Protein AF-A0A8J7QEZ9-F1 (afdb_monomer)

Structure (mmCIF, N/CA/C/O backbone):
data_AF-A0A8J7QEZ9-F1
#
_entry.id   AF-A0A8J7QEZ9-F1
#
loop_
_atom_site.group_PDB
_atom_site.id
_atom_site.type_symbol
_atom_site.label_atom_id
_atom_site.label_alt_id
_atom_site.label_comp_id
_atom_site.label_asym_id
_atom_site.label_entity_id
_atom_site.label_seq_id
_atom_site.pdbx_PDB_ins_code
_atom_site.Cartn_x
_atom_site.Cartn_y
_atom_site.Cartn_z
_atom_site.occupancy
_atom_site.B_iso_or_equiv
_atom_site.auth_seq_id
_atom_site.auth_comp_id
_atom_site.auth_asym_id
_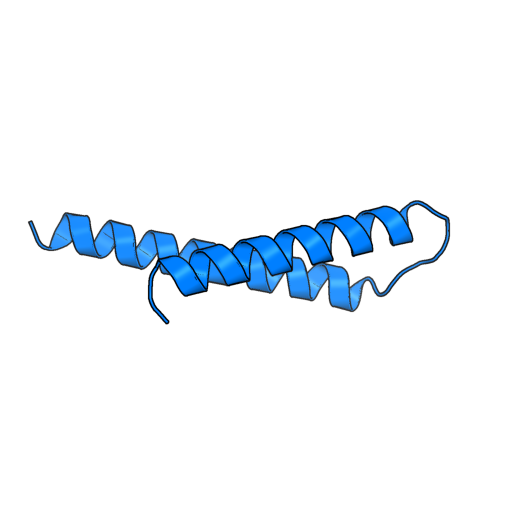atom_site.auth_atom_id
_atom_site.pdbx_PDB_model_num
ATOM 1 N N . MET A 1 1 ? 0.122 -7.669 16.837 1.00 64.38 1 MET A N 1
ATOM 2 C CA . MET A 1 1 ? 0.301 -6.549 15.895 1.00 64.38 1 MET A CA 1
ATOM 3 C C . MET A 1 1 ? -0.577 -5.429 16.382 1.00 64.38 1 MET A C 1
ATOM 5 O O . MET A 1 1 ? -1.796 -5.471 16.191 1.00 64.38 1 MET A O 1
ATOM 9 N N . ASP A 1 2 ? 0.053 -4.486 17.059 1.00 87.38 2 ASP A N 1
ATOM 10 C CA . ASP A 1 2 ? -0.627 -3.308 17.571 1.00 87.38 2 ASP A CA 1
ATOM 11 C C . ASP A 1 2 ? -0.828 -2.294 16.438 1.00 87.38 2 ASP A C 1
ATOM 13 O O . ASP A 1 2 ? -0.317 -2.457 15.327 1.00 87.38 2 ASP A O 1
ATOM 17 N N . GLU A 1 3 ? -1.621 -1.250 16.679 1.00 87.75 3 GLU A N 1
ATOM 18 C CA . GLU A 1 3 ? -1.939 -0.235 15.662 1.00 87.75 3 GLU A CA 1
ATOM 19 C C . GLU A 1 3 ? -0.674 0.388 15.049 1.00 87.75 3 GLU A C 1
ATOM 21 O O . GLU A 1 3 ? -0.604 0.622 13.840 1.00 87.75 3 GLU A O 1
ATOM 26 N N . LYS A 1 4 ? 0.353 0.603 15.878 1.00 90.56 4 LYS A N 1
ATOM 27 C CA . LYS A 1 4 ? 1.654 1.117 15.452 1.00 90.56 4 LYS A CA 1
ATOM 28 C C . LYS A 1 4 ? 2.339 0.173 14.459 1.00 90.56 4 LYS A C 1
ATOM 30 O O . LYS A 1 4 ? 2.712 0.623 13.379 1.00 90.56 4 LYS A O 1
ATOM 35 N N . ASP A 1 5 ? 2.413 -1.120 14.769 1.00 91.69 5 ASP A N 1
ATOM 36 C CA . ASP A 1 5 ? 3.037 -2.120 13.893 1.00 91.69 5 ASP A CA 1
ATOM 37 C C . ASP A 1 5 ? 2.334 -2.190 12.530 1.00 91.69 5 ASP A C 1
ATOM 39 O O . ASP A 1 5 ? 2.969 -2.319 11.483 1.00 91.69 5 ASP A O 1
ATOM 43 N N . ARG A 1 6 ? 0.996 -2.082 12.519 1.00 89.75 6 ARG A N 1
ATOM 44 C CA . ARG A 1 6 ? 0.209 -2.092 11.275 1.00 89.75 6 ARG A CA 1
ATOM 45 C C . ARG A 1 6 ? 0.456 -0.837 10.442 1.00 89.75 6 ARG A C 1
ATOM 47 O O . ARG A 1 6 ? 0.544 -0.927 9.217 1.00 89.75 6 ARG A O 1
ATOM 54 N N . LYS A 1 7 ? 0.607 0.322 11.091 1.00 92.19 7 LYS A N 1
ATOM 55 C CA . LYS A 1 7 ? 0.967 1.586 10.433 1.00 92.19 7 LYS A CA 1
ATOM 56 C C . LYS A 1 7 ? 2.375 1.542 9.847 1.00 92.19 7 LYS A C 1
ATOM 58 O O . LYS A 1 7 ? 2.544 1.946 8.698 1.00 92.19 7 LYS A O 1
ATOM 63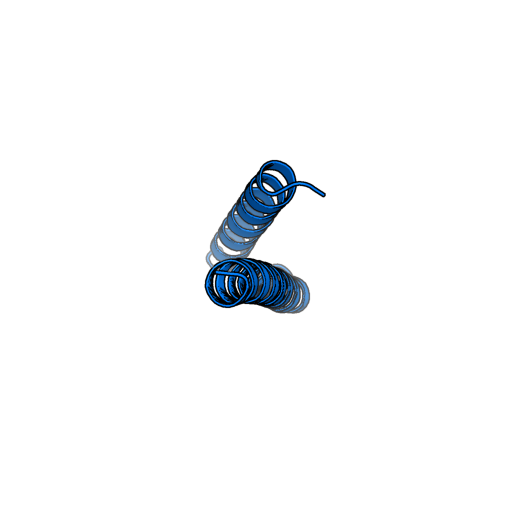 N N . GLU A 1 8 ? 3.353 1.026 10.586 1.00 95.56 8 GLU A N 1
ATOM 64 C CA . GLU A 1 8 ? 4.726 0.846 10.096 1.00 95.56 8 GLU A CA 1
ATOM 65 C C . GLU A 1 8 ? 4.750 -0.100 8.891 1.00 95.56 8 GLU A C 1
ATOM 67 O O . GLU A 1 8 ? 5.229 0.273 7.818 1.00 95.56 8 GLU A O 1
ATOM 72 N N . ARG A 1 9 ? 4.082 -1.255 8.991 1.00 94.62 9 ARG A N 1
ATOM 73 C CA . ARG A 1 9 ? 3.990 -2.210 7.880 1.0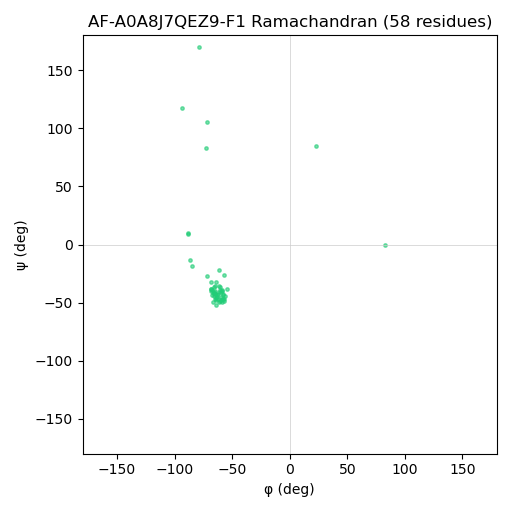0 94.62 9 ARG A CA 1
ATOM 74 C C . ARG A 1 9 ? 3.305 -1.630 6.640 1.00 94.62 9 ARG A C 1
ATOM 76 O O . ARG A 1 9 ? 3.699 -1.916 5.509 1.00 94.62 9 ARG A O 1
ATOM 83 N N . LEU A 1 10 ? 2.286 -0.791 6.823 1.00 95.38 10 LEU A N 1
ATOM 84 C CA . LEU A 1 10 ? 1.625 -0.089 5.724 1.00 95.38 10 LEU A CA 1
ATOM 85 C C . LEU A 1 10 ? 2.558 0.924 5.038 1.00 95.38 10 LEU A C 1
ATOM 87 O O . LEU A 1 10 ? 2.487 1.084 3.817 1.00 95.38 10 LEU A O 1
ATOM 91 N N . GLN A 1 11 ? 3.423 1.608 5.792 1.00 96.69 11 GLN A N 1
ATOM 92 C CA . GLN A 1 11 ? 4.412 2.538 5.233 1.00 96.69 11 GLN A CA 1
ATOM 93 C C . GLN A 1 11 ? 5.492 1.814 4.425 1.00 96.69 11 GLN A C 1
ATOM 95 O O . GLN A 1 11 ? 5.844 2.265 3.332 1.00 96.69 11 GLN A O 1
ATOM 100 N N . GLU A 1 12 ? 5.954 0.659 4.900 1.00 97.00 12 GLU A N 1
ATOM 101 C CA . GLU A 1 12 ? 6.883 -0.198 4.156 1.00 97.00 12 GLU A CA 1
ATOM 102 C C . GLU A 1 12 ? 6.290 -0.618 2.806 1.00 97.00 12 GLU A C 1
ATOM 104 O O . GLU A 1 12 ? 6.900 -0.395 1.760 1.00 97.00 12 GLU A O 1
ATOM 109 N N . LEU A 1 13 ? 5.050 -1.123 2.803 1.00 96.25 13 LEU A N 1
ATOM 110 C CA . LEU A 1 13 ? 4.356 -1.531 1.576 1.00 96.25 13 LEU A CA 1
ATOM 111 C C . LEU A 1 13 ? 4.147 -0.363 0.599 1.00 96.25 13 LEU A C 1
ATOM 113 O O . LEU A 1 13 ? 4.209 -0.541 -0.619 1.00 96.25 13 LEU A O 1
ATOM 117 N N . ARG A 1 14 ? 3.896 0.851 1.103 1.00 96.25 14 ARG A N 1
ATOM 118 C CA . ARG A 1 14 ? 3.782 2.059 0.265 1.00 96.25 14 ARG A CA 1
ATOM 119 C C . ARG A 1 14 ? 5.119 2.458 -0.351 1.00 96.25 14 ARG A C 1
ATOM 121 O O . ARG A 1 14 ? 5.144 2.871 -1.511 1.00 96.25 14 ARG A O 1
ATOM 128 N N . THR A 1 15 ? 6.204 2.316 0.402 1.00 95.94 15 THR A N 1
ATOM 129 C CA . THR A 1 15 ? 7.568 2.561 -0.080 1.00 95.94 15 THR A CA 1
ATOM 130 C C . THR A 1 15 ? 7.936 1.564 -1.174 1.00 95.94 15 THR A C 1
ATOM 132 O O . THR A 1 15 ? 8.364 1.969 -2.252 1.00 95.94 15 THR A O 1
ATOM 135 N N . GLU A 1 16 ? 7.662 0.278 -0.954 1.00 93.38 16 GLU A N 1
ATOM 136 C CA . GLU A 1 16 ? 7.854 -0.773 -1.956 1.00 93.38 16 GLU A CA 1
ATOM 137 C C . GLU A 1 16 ? 7.043 -0.491 -3.230 1.00 93.38 16 GLU A C 1
ATOM 139 O O . GLU A 1 16 ? 7.587 -0.507 -4.332 1.00 93.38 16 GLU A O 1
ATOM 144 N N . LEU A 1 17 ? 5.762 -0.124 -3.093 1.00 93.50 17 LEU A N 1
ATOM 145 C CA . LEU A 1 17 ? 4.918 0.249 -4.230 1.00 93.50 17 LEU A CA 1
ATOM 146 C C . LEU A 1 17 ? 5.489 1.440 -5.013 1.00 93.50 17 LEU A C 1
ATOM 148 O O . LEU A 1 17 ? 5.396 1.470 -6.241 1.00 93.50 17 LEU A O 1
ATOM 152 N N . ARG A 1 18 ? 6.050 2.439 -4.323 1.00 91.94 18 ARG A N 1
ATOM 153 C CA . ARG A 1 18 ? 6.691 3.589 -4.971 1.00 91.94 18 ARG A CA 1
ATOM 154 C C . ARG A 1 18 ? 7.905 3.139 -5.778 1.00 91.94 18 ARG A C 1
ATOM 156 O O . ARG A 1 18 ? 8.025 3.539 -6.930 1.00 91.94 18 ARG A O 1
ATOM 163 N N . ASN A 1 19 ? 8.748 2.289 -5.202 1.00 89.00 19 ASN A N 1
ATOM 164 C CA . ASN A 1 19 ? 9.942 1.773 -5.866 1.00 89.00 19 ASN A CA 1
ATOM 165 C C . ASN A 1 19 ? 9.580 0.954 -7.110 1.00 89.00 19 ASN A C 1
ATOM 167 O O . ASN A 1 19 ? 10.102 1.239 -8.183 1.00 89.00 19 ASN A O 1
ATOM 171 N N . LEU A 1 20 ? 8.605 0.044 -7.004 1.00 88.50 20 LEU A N 1
ATOM 172 C CA . LEU A 1 20 ? 8.114 -0.750 -8.139 1.00 88.50 20 LEU A CA 1
ATOM 173 C C . LEU A 1 20 ? 7.567 0.134 -9.270 1.00 88.50 20 LEU A C 1
ATOM 175 O O . LEU A 1 20 ? 7.818 -0.122 -10.445 1.00 88.50 20 LEU A O 1
ATOM 179 N N . LYS A 1 21 ? 6.851 1.216 -8.931 1.00 85.81 21 LYS A N 1
ATOM 180 C CA . LYS A 1 21 ? 6.361 2.187 -9.923 1.00 85.81 21 LYS A CA 1
ATOM 181 C C . LYS A 1 21 ? 7.488 2.972 -10.596 1.00 85.81 21 LYS A C 1
ATOM 183 O O . LYS A 1 21 ? 7.399 3.239 -11.792 1.00 85.81 21 LYS A O 1
ATOM 188 N N . MET A 1 22 ? 8.516 3.362 -9.841 1.00 84.94 22 MET A N 1
ATOM 189 C CA . MET A 1 22 ? 9.671 4.080 -10.391 1.00 84.94 22 MET A CA 1
ATOM 190 C C . MET A 1 22 ? 10.485 3.175 -11.324 1.00 84.94 22 MET A C 1
ATOM 192 O O . MET A 1 22 ? 10.798 3.606 -12.430 1.00 84.94 22 MET A O 1
ATOM 196 N N . GLY A 1 23 ? 10.728 1.916 -10.935 1.00 74.12 23 GLY A N 1
ATOM 197 C CA . GLY A 1 23 ? 11.388 0.906 -11.776 1.00 74.12 23 GLY A CA 1
ATOM 198 C C . GLY A 1 23 ? 10.632 0.650 -13.081 1.00 74.12 23 GLY A C 1
ATOM 199 O O . GLY A 1 23 ? 11.197 0.791 -14.164 1.00 74.12 23 GLY A O 1
ATOM 200 N N . SER A 1 24 ? 9.306 0.473 -12.986 1.00 66.75 24 SER A N 1
ATOM 201 C CA . SER A 1 24 ? 8.410 0.324 -14.149 1.00 66.75 24 SER A CA 1
ATOM 202 C C . SER A 1 24 ? 8.467 1.499 -15.139 1.00 66.75 24 SER A C 1
ATOM 204 O O . SER A 1 24 ? 8.158 1.331 -16.316 1.00 66.75 24 SER A O 1
ATOM 206 N N . SER A 1 25 ? 8.833 2.700 -14.677 1.00 62.38 25 SER A N 1
ATOM 207 C CA . SER A 1 25 ? 8.893 3.913 -15.507 1.00 62.38 25 SER A CA 1
ATOM 208 C C . SER A 1 25 ? 10.219 4.051 -16.266 1.00 62.38 25 SER A C 1
ATOM 210 O O . SER A 1 25 ? 10.283 4.792 -17.243 1.00 62.38 25 SER A O 1
ATOM 212 N N . ALA A 1 26 ? 11.269 3.335 -15.847 1.00 64.12 26 ALA A N 1
ATOM 213 C CA . ALA A 1 26 ? 12.611 3.402 -16.431 1.00 64.12 26 ALA A CA 1
ATOM 214 C C . ALA A 1 26 ? 12.827 2.424 -17.608 1.00 64.12 26 ALA A C 1
ATOM 216 O O . ALA A 1 26 ? 13.953 2.239 -18.060 1.00 64.12 26 ALA A O 1
ATOM 217 N N . GLY A 1 27 ? 11.762 1.786 -18.111 1.00 58.50 27 GLY A N 1
ATOM 218 C CA . GLY A 1 27 ? 11.835 0.811 -19.208 1.00 58.50 27 GLY A CA 1
ATOM 219 C C . GLY A 1 27 ? 12.209 -0.610 -18.771 1.00 58.50 27 GLY A C 1
ATOM 220 O O . GLY A 1 27 ? 12.238 -1.511 -19.606 1.00 58.50 27 GLY A O 1
ATOM 221 N N . HIS A 1 28 ? 12.437 -0.836 -17.473 1.00 60.88 28 HIS A N 1
ATOM 222 C CA . HIS A 1 28 ? 12.516 -2.171 -16.892 1.00 60.88 28 HIS A CA 1
ATOM 223 C C . HIS A 1 28 ? 11.127 -2.546 -16.372 1.00 60.88 28 HIS A C 1
ATOM 225 O O . HIS A 1 28 ? 10.569 -1.868 -15.511 1.00 60.88 28 HIS A O 1
ATOM 231 N N . VAL A 1 29 ? 10.521 -3.594 -16.930 1.00 57.25 29 VAL A N 1
ATOM 232 C CA . VAL A 1 29 ? 9.270 -4.148 -16.399 1.00 57.25 29 VAL A CA 1
ATOM 233 C C . VAL A 1 29 ? 9.621 -4.869 -15.099 1.00 57.25 29 VAL A C 1
ATOM 235 O O . VAL A 1 29 ? 9.851 -6.074 -15.087 1.00 57.25 29 VAL A O 1
ATOM 238 N N . ASP A 1 30 ? 9.710 -4.112 -14.009 1.00 65.81 30 ASP A N 1
ATOM 239 C CA . ASP A 1 30 ? 9.873 -4.683 -12.680 1.00 65.81 30 ASP A CA 1
ATOM 240 C C . ASP A 1 30 ? 8.552 -5.331 -12.265 1.00 65.81 30 ASP A C 1
ATOM 242 O O . ASP A 1 30 ? 7.558 -4.658 -11.985 1.00 65.81 30 ASP A O 1
ATOM 246 N N . ASP A 1 31 ? 8.557 -6.661 -12.319 1.00 77.56 31 ASP A N 1
ATOM 247 C CA . ASP A 1 31 ? 7.565 -7.607 -11.813 1.00 77.56 31 ASP A CA 1
ATOM 248 C C . ASP A 1 31 ? 6.133 -7.039 -11.616 1.00 77.56 31 ASP A C 1
ATOM 250 O O . ASP A 1 31 ? 5.723 -6.654 -10.509 1.00 77.56 31 ASP A O 1
ATOM 254 N N . PRO A 1 32 ? 5.304 -7.017 -12.679 1.00 83.38 32 PRO A N 1
ATOM 255 C CA . PRO A 1 32 ? 3.911 -6.585 -12.586 1.00 83.38 32 PRO A CA 1
ATOM 256 C C . PRO A 1 3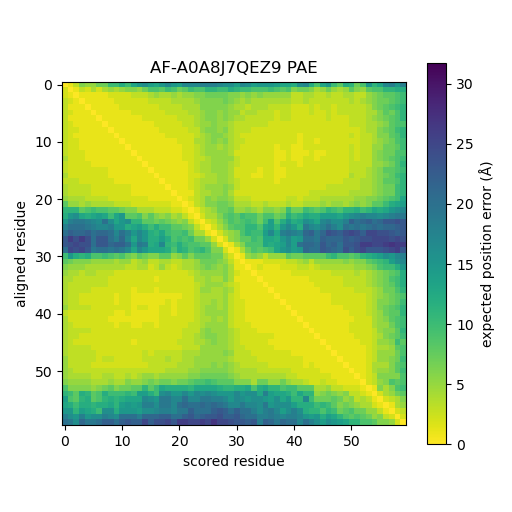2 ? 3.076 -7.469 -11.643 1.00 83.38 32 PRO A C 1
ATOM 258 O O . PRO A 1 32 ? 2.039 -7.017 -11.135 1.00 83.38 32 PRO A O 1
ATOM 261 N N . GLY A 1 33 ? 3.515 -8.708 -11.387 1.00 90.44 33 GLY A N 1
ATOM 262 C CA . GLY A 1 33 ? 2.943 -9.594 -10.378 1.00 90.44 33 GLY A CA 1
ATOM 263 C C . GLY A 1 33 ? 3.139 -9.008 -8.987 1.00 90.44 33 GLY A C 1
ATOM 264 O O . GLY A 1 33 ? 2.154 -8.757 -8.280 1.00 90.44 33 GLY A O 1
ATOM 265 N N . ARG A 1 34 ? 4.382 -8.652 -8.653 1.00 89.69 34 ARG A N 1
ATOM 266 C CA . ARG A 1 34 ? 4.726 -7.995 -7.389 1.00 89.69 34 ARG A CA 1
ATOM 267 C C . ARG A 1 34 ? 3.967 -6.687 -7.194 1.00 89.69 34 ARG A C 1
ATOM 269 O O . ARG A 1 34 ? 3.380 -6.471 -6.136 1.00 89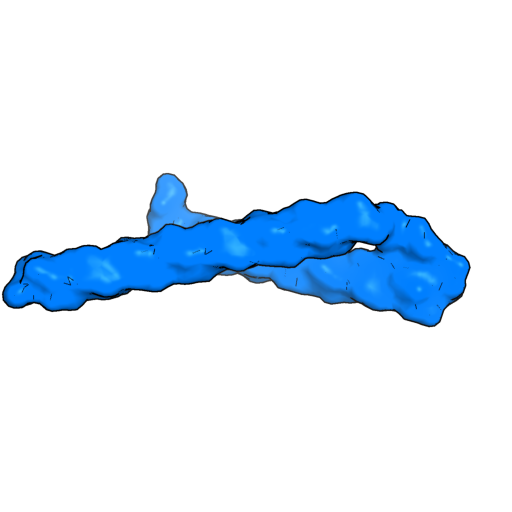.69 34 ARG A O 1
ATOM 276 N N . LEU A 1 35 ? 3.860 -5.853 -8.231 1.00 90.44 35 LEU A N 1
ATOM 277 C CA . LEU A 1 35 ? 3.081 -4.609 -8.172 1.00 90.44 35 LEU A CA 1
ATOM 278 C C . LEU A 1 35 ? 1.614 -4.858 -7.776 1.00 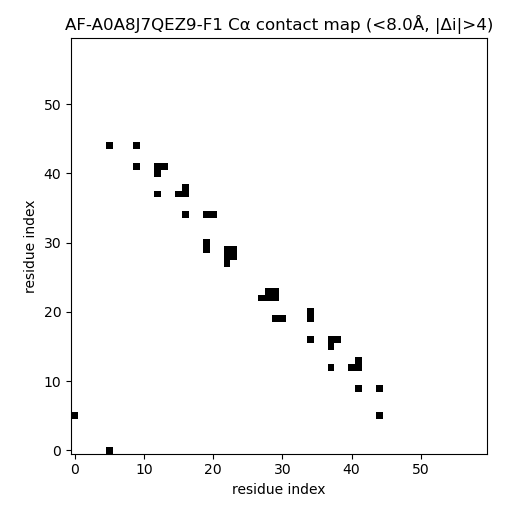90.44 35 LEU A C 1
ATOM 280 O O . LEU A 1 35 ? 1.040 -4.138 -6.948 1.00 90.44 35 LEU A O 1
ATOM 284 N N . ARG A 1 36 ? 0.982 -5.878 -8.370 1.00 92.75 36 ARG A N 1
ATOM 285 C CA . ARG A 1 36 ? -0.395 -6.275 -8.040 1.00 92.75 36 ARG A CA 1
ATOM 286 C C . ARG A 1 36 ? -0.509 -6.812 -6.618 1.00 92.75 36 ARG A C 1
ATOM 288 O O . ARG A 1 36 ? -1.479 -6.480 -5.931 1.00 92.75 36 ARG A O 1
ATOM 295 N N . GLU A 1 37 ? 0.447 -7.617 -6.177 1.00 95.38 37 GLU A N 1
ATOM 296 C CA . GLU A 1 37 ? 0.481 -8.178 -4.826 1.00 95.38 37 GLU A CA 1
ATOM 297 C C . GLU A 1 37 ? 0.629 -7.094 -3.761 1.00 95.38 37 GLU A C 1
ATOM 299 O O . GLU A 1 37 ? -0.190 -7.042 -2.840 1.00 95.38 37 GLU A O 1
ATOM 304 N N . THR A 1 38 ? 1.570 -6.161 -3.927 1.00 95.19 38 THR A N 1
ATOM 305 C CA . THR A 1 38 ? 1.775 -5.044 -2.994 1.00 95.19 38 THR A CA 1
ATOM 306 C C . THR A 1 38 ? 0.516 -4.176 -2.889 1.00 95.19 38 THR A C 1
ATOM 308 O O . THR A 1 38 ? 0.090 -3.821 -1.788 1.00 95.19 38 THR A O 1
ATOM 311 N N . ARG A 1 39 ? -0.174 -3.900 -4.010 1.00 95.56 39 ARG A N 1
ATOM 312 C CA . ARG A 1 39 ? -1.466 -3.181 -3.992 1.00 95.56 39 ARG A CA 1
ATOM 313 C C . ARG A 1 39 ? -2.551 -3.942 -3.227 1.00 95.56 39 ARG A C 1
ATOM 315 O O . ARG A 1 39 ? -3.300 -3.327 -2.466 1.00 95.56 39 ARG A O 1
ATOM 322 N N . ARG A 1 40 ? -2.648 -5.263 -3.413 1.00 97.31 40 ARG A N 1
ATOM 323 C CA . ARG A 1 40 ? -3.612 -6.109 -2.687 1.00 97.31 40 ARG A CA 1
ATOM 324 C C . ARG A 1 40 ? -3.304 -6.163 -1.193 1.00 97.31 40 ARG A C 1
ATOM 326 O O . ARG A 1 40 ? -4.234 -6.091 -0.393 1.00 97.31 40 ARG A O 1
ATOM 333 N N . ALA A 1 41 ? -2.031 -6.254 -0.816 1.00 96.75 41 ALA A N 1
ATOM 334 C CA . ALA A 1 41 ? -1.607 -6.240 0.580 1.00 96.75 41 ALA A CA 1
ATOM 335 C C . ALA A 1 41 ? -2.032 -4.935 1.273 1.00 96.75 41 ALA A C 1
ATOM 337 O O . ALA A 1 41 ? -2.686 -4.9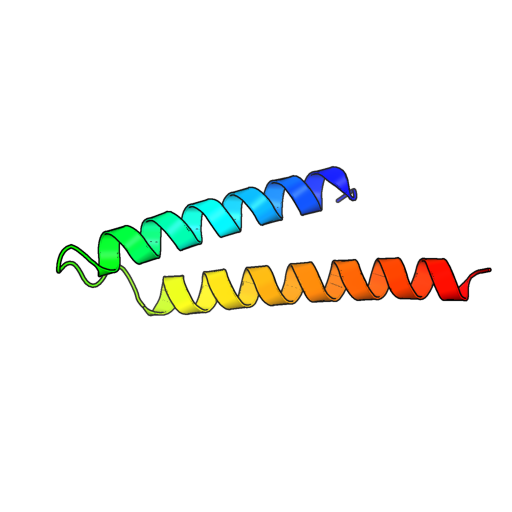83 2.313 1.00 96.75 41 ALA A O 1
ATOM 338 N N . ILE A 1 42 ? -1.772 -3.781 0.645 1.00 97.00 42 ILE A N 1
ATOM 339 C CA . ILE A 1 42 ? -2.208 -2.466 1.145 1.00 97.00 42 ILE A CA 1
ATOM 340 C C . ILE A 1 42 ? -3.732 -2.416 1.331 1.00 97.00 42 ILE A C 1
ATOM 342 O O . ILE A 1 42 ? -4.209 -1.980 2.378 1.00 97.00 42 ILE A O 1
ATOM 346 N N . ALA A 1 43 ? -4.505 -2.878 0.344 1.00 97.12 43 ALA A N 1
ATOM 347 C CA . ALA A 1 43 ? -5.967 -2.867 0.420 1.00 97.12 43 ALA A CA 1
ATOM 348 C C . ALA A 1 43 ? -6.503 -3.717 1.587 1.00 97.12 43 ALA A C 1
ATOM 350 O O . ALA A 1 43 ? -7.418 -3.288 2.294 1.00 97.12 43 ALA A O 1
ATOM 351 N N . ARG A 1 44 ? -5.909 -4.892 1.831 1.00 95.62 44 ARG A N 1
ATOM 352 C CA . ARG A 1 44 ? -6.263 -5.754 2.971 1.00 95.62 44 ARG A CA 1
ATOM 353 C C . ARG A 1 44 ? -5.963 -5.075 4.307 1.00 95.62 44 ARG A C 1
ATOM 355 O O . ARG A 1 44 ? -6.834 -5.057 5.168 1.00 95.62 44 ARG A O 1
ATOM 362 N N . PHE A 1 45 ? -4.789 -4.453 4.449 1.00 93.50 45 PHE A N 1
ATOM 363 C CA . PHE A 1 45 ? -4.435 -3.693 5.654 1.00 93.50 45 PHE A CA 1
ATOM 364 C C . PHE A 1 45 ? -5.439 -2.574 5.944 1.00 93.50 45 PHE A C 1
ATOM 366 O O . PHE A 1 45 ? -5.944 -2.473 7.058 1.00 93.50 45 PHE A O 1
ATOM 373 N N . LEU A 1 46 ? -5.781 -1.772 4.933 1.00 92.94 46 LEU A N 1
ATOM 374 C CA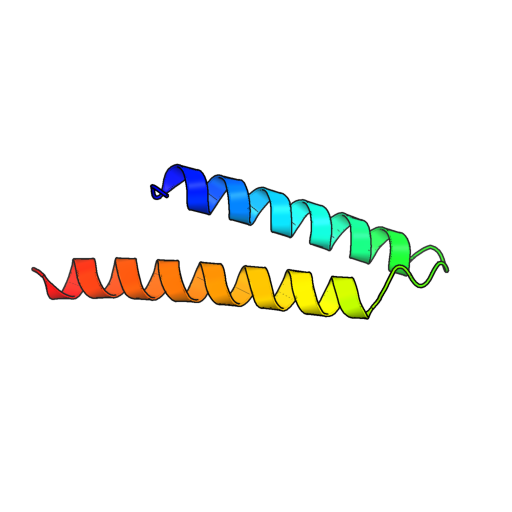 . LEU A 1 46 ? -6.753 -0.686 5.085 1.00 92.94 46 LEU A CA 1
ATOM 375 C C . LEU A 1 46 ? -8.160 -1.194 5.430 1.00 92.94 46 LEU A C 1
ATOM 377 O O . LEU A 1 46 ? -8.893 -0.518 6.148 1.00 92.94 46 LEU A O 1
ATOM 381 N N . THR A 1 47 ? -8.534 -2.378 4.938 1.00 95.00 47 THR A N 1
ATOM 382 C CA . THR A 1 47 ? -9.822 -3.007 5.267 1.00 95.00 47 THR A CA 1
ATOM 383 C C . THR A 1 47 ? -9.872 -3.390 6.741 1.00 95.00 47 THR A C 1
ATOM 385 O O . THR A 1 47 ? -10.798 -2.985 7.436 1.00 95.00 47 THR A O 1
ATOM 388 N N . VAL A 1 48 ? -8.837 -4.072 7.240 1.00 91.69 48 VAL A N 1
ATOM 389 C CA . VAL A 1 48 ? -8.735 -4.452 8.657 1.00 91.69 48 VAL A CA 1
ATOM 390 C C . VAL A 1 48 ? -8.743 -3.217 9.560 1.00 91.69 48 VAL A C 1
ATOM 392 O O . VAL A 1 48 ? -9.488 -3.178 10.533 1.00 91.69 48 VAL A O 1
ATOM 395 N N . GLU A 1 49 ? -7.980 -2.175 9.221 1.00 89.88 49 GLU A N 1
ATOM 396 C CA . GLU A 1 49 ? -7.983 -0.914 9.978 1.00 89.88 49 GLU A CA 1
ATOM 397 C C . GLU A 1 49 ? -9.382 -0.290 10.048 1.00 89.88 49 GLU A C 1
ATOM 399 O O . GLU A 1 49 ? -9.822 0.157 11.109 1.00 89.88 49 GLU A O 1
ATOM 404 N N . ARG A 1 50 ? -10.118 -0.302 8.931 1.00 90.94 50 ARG A N 1
ATOM 405 C CA . ARG A 1 50 ? -11.487 0.218 8.875 1.00 90.94 50 ARG A CA 1
ATOM 406 C C . ARG A 1 50 ? -12.459 -0.616 9.707 1.00 90.94 50 ARG A C 1
ATOM 408 O O . ARG A 1 50 ? -13.309 -0.040 10.382 1.00 90.94 50 ARG A O 1
ATOM 415 N N . GLU A 1 51 ? -12.352 -1.939 9.665 1.00 91.31 51 GLU A N 1
ATOM 416 C CA . GLU A 1 51 ? -13.186 -2.845 10.463 1.00 91.31 51 GLU A CA 1
ATOM 417 C C . GLU A 1 51 ? -12.924 -2.677 11.961 1.00 91.31 51 GLU A C 1
ATOM 419 O O . GLU A 1 51 ? -13.866 -2.589 12.750 1.00 91.31 51 GLU A O 1
ATOM 424 N N . LEU A 1 52 ? -11.656 -2.545 12.359 1.00 88.81 52 LEU A N 1
ATOM 425 C CA . LEU A 1 52 ? -11.277 -2.279 13.745 1.00 88.81 52 LEU A CA 1
ATOM 426 C C . LEU A 1 52 ? -11.808 -0.922 14.227 1.00 88.81 52 LEU A C 1
ATOM 428 O O . LEU A 1 52 ? -12.379 -0.844 15.316 1.00 88.81 52 LEU A O 1
ATOM 432 N N . ALA A 1 53 ? -11.698 0.126 13.405 1.00 84.94 53 ALA A N 1
ATOM 433 C CA . ALA A 1 53 ? -12.242 1.447 13.719 1.00 84.94 53 ALA A CA 1
ATOM 434 C C . ALA A 1 53 ? -13.782 1.447 13.803 1.00 84.94 53 ALA A C 1
ATOM 436 O O . ALA A 1 53 ? -14.359 2.028 14.724 1.00 84.94 53 ALA A O 1
ATOM 437 N N . GLY A 1 54 ? -14.463 0.762 12.879 1.00 81.31 54 GLY A N 1
ATOM 438 C CA . GLY A 1 54 ? -15.922 0.624 12.880 1.00 81.31 54 GLY A CA 1
ATOM 439 C C . GLY A 1 54 ? -16.445 -0.159 14.088 1.00 81.31 54 GLY A C 1
ATOM 440 O O . GLY A 1 54 ? -17.433 0.242 14.705 1.00 81.31 54 GLY A O 1
ATOM 441 N N . ASN A 1 55 ? -15.748 -1.224 14.488 1.00 70.81 55 ASN A N 1
ATOM 442 C CA . ASN A 1 55 ? -16.078 -1.996 15.687 1.00 70.81 55 ASN A CA 1
ATOM 443 C C . ASN A 1 55 ? -15.836 -1.209 16.983 1.00 70.81 55 ASN A C 1
ATOM 445 O O . ASN A 1 55 ? -16.591 -1.378 17.939 1.00 70.81 55 ASN A O 1
ATOM 449 N N . ALA A 1 56 ? -14.839 -0.319 17.022 1.00 61.38 56 ALA A N 1
ATOM 450 C CA . ALA A 1 56 ? -14.637 0.589 18.152 1.00 61.38 56 ALA A CA 1
ATOM 451 C C . ALA A 1 56 ? -15.797 1.592 18.304 1.00 61.38 56 ALA A C 1
ATOM 453 O O . ALA A 1 56 ? -16.205 1.894 19.423 1.00 61.38 56 ALA A O 1
ATOM 454 N N . GLY A 1 57 ? -16.372 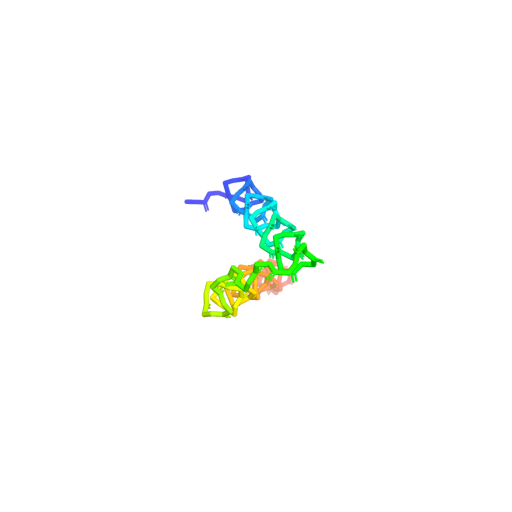2.059 17.190 1.00 59.34 57 GLY A N 1
ATOM 455 C CA . GLY A 1 57 ? -17.562 2.917 17.191 1.00 59.34 57 GLY A CA 1
ATOM 456 C C . GLY A 1 57 ? -18.859 2.192 17.566 1.00 59.34 57 GLY A C 1
ATOM 457 O O . GLY A 1 57 ? -19.766 2.817 18.099 1.00 59.34 57 GLY A O 1
ATOM 458 N N . LYS A 1 58 ? -18.942 0.877 17.323 1.00 59.62 58 LYS A N 1
ATOM 459 C CA . LYS A 1 58 ? -20.126 0.050 17.618 1.00 59.62 58 LYS A CA 1
ATOM 460 C C . LYS A 1 58 ? -20.167 -0.502 19.049 1.00 59.62 58 LYS A C 1
ATOM 462 O O . LYS A 1 58 ? -21.200 -1.004 19.473 1.00 59.62 58 LYS A O 1
ATOM 467 N N . LYS A 1 59 ? -19.047 -0.425 19.777 1.00 56.28 59 LYS A N 1
ATOM 468 C CA . LYS A 1 59 ? -18.918 -0.783 21.203 1.00 56.28 59 LYS A CA 1
ATOM 469 C C . LYS A 1 59 ? -19.233 0.378 22.166 1.00 56.28 59 LYS A C 1
ATOM 471 O O . LYS A 1 59 ? -18.952 0.251 23.356 1.00 56.28 59 LYS A O 1
ATOM 476 N N . ARG A 1 60 ? -19.753 1.498 21.662 1.00 52.94 60 ARG A N 1
ATOM 477 C CA . ARG A 1 60 ? -20.149 2.675 22.445 1.00 52.94 60 ARG A CA 1
ATOM 478 C C . ARG A 1 60 ? -21.657 2.782 22.567 1.00 52.94 60 ARG A C 1
ATOM 480 O O . ARG A 1 60 ? -22.337 2.398 21.592 1.00 52.94 60 ARG A O 1
#

Sequence (60 aa):
MDEKDRKERLQELRTELRNLKMGSSAGHVDDPGRLRETRRAIARFLTVERELAGNAGKKR

Secondary structure (DSSP, 8-state):
--HHHHHHHHHHHHHHHHHHHHHHHTT----HHHHHHHHHHHHHHHHHHHHHHHHHHHT-

Radius of gyration: 14.8 Å; Cα contacts (8 Å, |Δi|>4): 21; chains: 1; bounding box: 33×14×42 Å

Solvent-accessible surface area (backbone atoms only — not comparable to full-atom values): 3415 Å² total; per-residue (Å²): 130,53,75,64,55,52,50,52,53,50,50,52,45,51,51,52,50,51,50,42,52,54,42,44,69,73,77,44,85,50,51,70,65,56,55,52,49,44,52,50,52,52,52,52,54,55,48,53,52,48,52,55,54,51,51,60,62,67,76,106

pLDDT: mean 84.39, std 13.61, range [52.94, 97.31]

Foldseek 3Di:
DDPVVLVVVLVVLVVVLVVCVVCCVVVHNRDPVSNVVSVVVNVVSVVVVVVVVVVVVVVD

Mean predicted aligned error: 6.0 Å

Nearest PDB structures (foldseek):
  3pip-assembly1_V  TM=9.382E-01  e=2.102E-02  Deinococcus radiodurans
  8kab-assembly1_Z  TM=9.467E-01  e=6.183E-02  Mycolicibacterium smegmatis MC2 155
  5kcr-assembly1_12  TM=9.421E-01  e=1.389E-01  Escherichia coli K-12
  7ac7-assembly1_Y  TM=9.513E-01  e=1.700E-01  Escherichia coli K-12
  8ap4-assembly1_x  TM=9.236E-01  e=1.486E-01  Escherichia coli K-12